Protein AF-A0A4C1UJS8-F1 (afdb_monomer)

Structure (mmCIF, N/CA/C/O backbone):
data_AF-A0A4C1UJS8-F1
#
_entry.id   AF-A0A4C1UJS8-F1
#
loop_
_atom_site.group_PDB
_atom_site.id
_atom_site.type_symbol
_atom_site.label_atom_id
_atom_site.label_alt_id
_atom_site.label_comp_id
_atom_site.label_asym_id
_atom_site.label_entity_id
_atom_site.label_seq_id
_atom_site.pdbx_PDB_i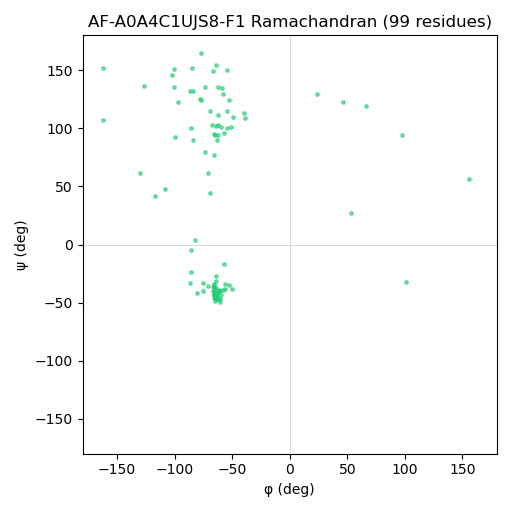ns_code
_atom_site.Cartn_x
_atom_site.Cartn_y
_atom_site.Cartn_z
_atom_site.occupancy
_atom_site.B_iso_or_equiv
_atom_site.auth_seq_id
_atom_site.auth_comp_id
_atom_site.auth_asym_id
_atom_site.auth_atom_id
_atom_site.pdbx_PDB_model_num
ATOM 1 N N . MET A 1 1 ? -1.888 -50.718 -78.577 1.00 46.50 1 MET A N 1
ATOM 2 C CA . MET A 1 1 ? -1.673 -52.003 -77.873 1.00 46.50 1 MET A CA 1
ATOM 3 C C . MET A 1 1 ? -0.626 -51.758 -76.790 1.00 46.50 1 MET A C 1
ATOM 5 O O . MET A 1 1 ? 0.365 -51.118 -77.109 1.00 46.50 1 MET A O 1
ATOM 9 N N . GLY A 1 2 ? -0.895 -52.199 -75.551 1.00 48.50 2 GLY A N 1
ATOM 10 C CA . GLY A 1 2 ? -0.148 -51.921 -74.301 1.00 48.50 2 GLY A CA 1
ATOM 11 C C . GLY A 1 2 ? -0.808 -50.773 -73.519 1.00 48.50 2 GLY A C 1
ATOM 12 O O . GLY A 1 2 ? -0.683 -49.637 -73.952 1.00 48.50 2 GLY A O 1
ATOM 13 N N . SER A 1 3 ? -1.709 -50.958 -72.542 1.00 48.75 3 SER A N 1
ATOM 14 C CA . SER A 1 3 ? -1.748 -51.797 -71.319 1.00 48.75 3 SER A CA 1
ATOM 15 C C . SER A 1 3 ? -0.706 -51.382 -70.276 1.00 48.75 3 SER A C 1
ATOM 17 O O . SER A 1 3 ? 0.483 -51.443 -70.573 1.00 48.75 3 SER A O 1
ATOM 19 N N . GLY A 1 4 ? -1.157 -50.977 -69.079 1.00 48.88 4 GLY A N 1
ATOM 20 C CA . GLY A 1 4 ? -0.281 -50.648 -67.945 1.00 48.88 4 GLY A CA 1
ATOM 21 C C . GLY A 1 4 ? -0.864 -49.695 -66.888 1.00 48.88 4 GLY A C 1
ATOM 22 O O . GLY A 1 4 ? -0.327 -48.617 -66.681 1.00 48.88 4 GLY A O 1
ATOM 23 N N . ASP A 1 5 ? -2.007 -50.062 -66.312 1.00 48.81 5 ASP A N 1
ATOM 24 C CA . ASP A 1 5 ? -2.288 -50.215 -64.872 1.00 48.81 5 ASP A CA 1
ATOM 25 C C . ASP A 1 5 ? -1.851 -49.139 -63.847 1.00 48.81 5 ASP A C 1
ATOM 27 O O . ASP A 1 5 ? -0.678 -48.845 -63.653 1.00 48.81 5 ASP A O 1
ATOM 31 N N . HIS A 1 6 ? -2.869 -48.645 -63.124 1.00 50.19 6 HIS A N 1
ATOM 32 C CA . HIS A 1 6 ? -2.934 -48.289 -61.698 1.00 50.19 6 HIS A CA 1
ATOM 33 C C . HIS A 1 6 ? -1.641 -47.950 -60.938 1.00 50.19 6 HIS A C 1
ATOM 35 O O . HIS A 1 6 ? -0.784 -48.802 -60.765 1.00 50.19 6 HIS A O 1
ATOM 41 N N . LEU A 1 7 ? -1.654 -46.807 -60.238 1.00 48.59 7 LEU A N 1
ATOM 42 C CA . LEU A 1 7 ? -1.409 -46.759 -58.787 1.00 48.59 7 LEU A CA 1
ATOM 43 C C . LEU A 1 7 ? -1.919 -45.425 -58.207 1.00 48.59 7 LEU A C 1
ATOM 45 O O . LEU A 1 7 ? -1.342 -44.357 -58.397 1.00 48.59 7 LEU A O 1
ATOM 49 N N . LEU A 1 8 ? -3.035 -45.511 -57.479 1.00 54.75 8 LEU A N 1
ATOM 50 C CA . LEU A 1 8 ? -3.523 -44.482 -56.564 1.00 54.75 8 LEU A CA 1
ATOM 51 C C . LEU A 1 8 ? -2.539 -44.392 -55.391 1.00 54.75 8 LEU A C 1
ATOM 53 O O . LEU A 1 8 ? -2.564 -45.245 -54.508 1.00 54.75 8 LEU A O 1
ATOM 57 N N . SER A 1 9 ? -1.677 -43.377 -55.366 1.00 45.28 9 SER A N 1
ATOM 58 C CA . SER A 1 9 ? -0.852 -43.091 -54.188 1.00 45.28 9 SER A CA 1
ATOM 59 C C . SER A 1 9 ? -1.485 -41.958 -53.389 1.00 45.28 9 SER A C 1
ATOM 61 O O . SER A 1 9 ? -1.292 -40.771 -53.660 1.00 45.28 9 SER A O 1
ATOM 63 N N . GLY A 1 10 ? -2.314 -42.355 -52.423 1.00 48.53 10 GLY A N 1
ATOM 64 C CA . GLY A 1 10 ? -2.840 -41.485 -51.384 1.00 48.53 10 GLY A CA 1
ATOM 65 C C . GLY A 1 10 ? -1.702 -40.973 -50.506 1.00 48.53 10 GLY A C 1
ATOM 66 O O . GLY A 1 10 ? -1.204 -41.680 -49.636 1.00 48.53 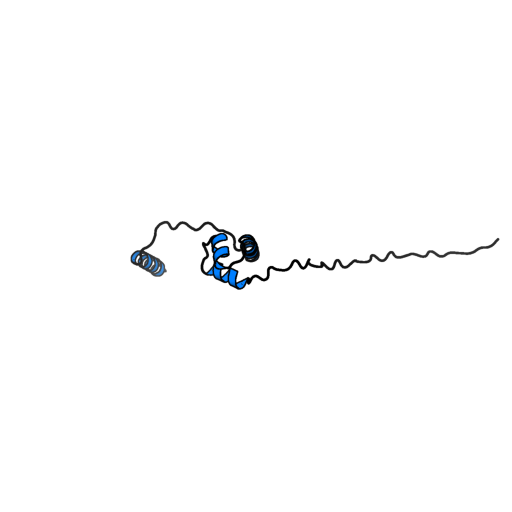10 GLY A O 1
ATOM 67 N N . GLY A 1 11 ? -1.298 -39.726 -50.730 1.00 43.19 11 GLY A N 1
ATOM 68 C CA . GLY A 1 11 ? -0.395 -39.005 -49.843 1.00 43.19 11 GLY A CA 1
ATOM 69 C C . GLY A 1 11 ? -1.178 -38.377 -48.699 1.00 43.19 11 GLY A C 1
ATOM 70 O O . GLY A 1 11 ? -1.645 -37.243 -48.807 1.00 43.19 11 GLY A O 1
ATOM 71 N N . THR A 1 12 ? -1.329 -39.115 -47.603 1.00 49.59 12 THR A N 1
ATOM 72 C CA . THR A 1 12 ? -1.792 -38.618 -46.305 1.00 49.59 12 THR A CA 1
ATOM 73 C C . THR A 1 12 ? -0.948 -37.399 -45.930 1.00 49.59 12 THR A C 1
ATOM 75 O O . THR A 1 12 ? 0.201 -37.537 -45.515 1.00 49.59 12 THR A O 1
ATOM 78 N N . ARG A 1 13 ? -1.478 -36.181 -46.116 1.00 50.78 13 ARG A N 1
ATOM 79 C CA . ARG A 1 13 ? -0.821 -34.957 -45.641 1.00 50.78 13 ARG A CA 1
ATOM 80 C C . ARG A 1 13 ? -0.822 -35.018 -44.122 1.00 50.78 13 ARG A C 1
ATOM 82 O O . ARG A 1 13 ? -1.813 -34.675 -43.480 1.00 50.78 13 ARG A O 1
ATOM 89 N N . ALA A 1 14 ? 0.284 -35.508 -43.570 1.00 54.59 14 ALA A N 1
ATOM 90 C CA . ALA A 1 14 ? 0.593 -35.433 -42.160 1.00 54.59 14 ALA A CA 1
ATOM 91 C C . ALA A 1 14 ? 0.391 -33.980 -41.723 1.00 54.59 14 ALA A C 1
ATOM 93 O O . ALA A 1 14 ? 1.121 -33.076 -42.134 1.00 54.59 14 ALA A O 1
ATOM 94 N N . ARG A 1 15 ? -0.654 -33.747 -40.925 1.00 56.38 15 ARG A N 1
ATOM 95 C CA . ARG A 1 15 ? -0.778 -32.524 -40.143 1.00 56.38 15 ARG A CA 1
ATOM 96 C C . ARG A 1 15 ? 0.373 -32.568 -39.148 1.00 56.38 15 ARG A C 1
ATOM 98 O O . ARG A 1 15 ? 0.266 -33.213 -38.111 1.00 56.38 15 ARG A O 1
ATOM 105 N N . LEU A 1 16 ? 1.488 -31.937 -39.507 1.00 53.03 16 LEU A N 1
ATOM 106 C CA . LEU A 1 16 ? 2.513 -31.536 -38.555 1.00 53.03 16 LEU A CA 1
ATOM 107 C C . LEU A 1 16 ? 1.809 -30.648 -37.529 1.00 53.03 16 LEU A C 1
ATOM 109 O O . LEU A 1 16 ? 1.562 -29.469 -37.772 1.00 53.03 16 LEU A O 1
ATOM 113 N N . LEU A 1 17 ? 1.415 -31.255 -36.410 1.00 54.97 17 LEU A N 1
ATOM 114 C CA . LEU A 1 17 ? 1.120 -30.548 -35.178 1.00 54.97 17 LEU A CA 1
ATOM 115 C C . LEU A 1 17 ? 2.436 -29.897 -34.767 1.00 54.97 17 LEU A C 1
ATOM 117 O O . LEU A 1 17 ? 3.272 -30.501 -34.101 1.00 54.97 17 LEU A O 1
ATOM 121 N N . THR A 1 18 ? 2.655 -28.676 -35.244 1.00 57.53 18 THR A N 1
ATOM 122 C CA . THR A 1 18 ? 3.658 -27.791 -34.678 1.00 57.53 18 THR A CA 1
ATOM 123 C C . THR A 1 18 ? 3.258 -27.588 -33.227 1.00 57.53 18 THR A C 1
ATOM 125 O O . THR A 1 18 ? 2.318 -26.847 -32.938 1.00 57.53 18 THR A O 1
ATOM 128 N N . PHE A 1 19 ? 3.932 -28.298 -32.322 1.00 55.91 19 PHE A N 1
ATOM 129 C CA . PHE A 1 19 ? 3.969 -27.948 -30.914 1.00 55.91 19 PHE A CA 1
ATOM 130 C C . PHE A 1 19 ? 4.447 -26.500 -30.860 1.00 55.91 19 PHE A C 1
ATOM 132 O O . PHE A 1 19 ? 5.628 -26.212 -31.050 1.00 55.91 19 PH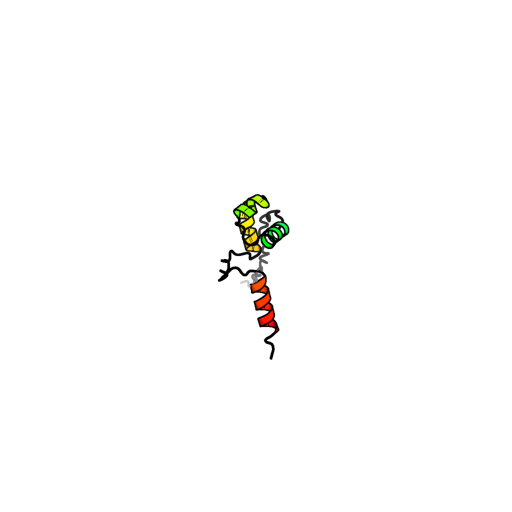E A O 1
ATOM 139 N N . LEU A 1 20 ? 3.499 -25.582 -30.688 1.00 57.44 20 LEU A N 1
ATOM 140 C CA . LEU A 1 20 ? 3.749 -24.206 -30.296 1.00 57.44 20 LEU A CA 1
ATOM 141 C C . LEU A 1 20 ? 4.300 -24.292 -28.870 1.00 57.44 20 LEU A C 1
ATOM 143 O O . LEU A 1 20 ? 3.580 -24.139 -27.889 1.00 57.44 20 LEU A O 1
ATOM 147 N N . VAL A 1 21 ? 5.577 -24.661 -28.760 1.00 58.06 21 VAL A N 1
ATOM 148 C CA . VAL A 1 21 ? 6.356 -24.457 -27.548 1.00 58.06 21 VAL A CA 1
ATOM 149 C C . VAL A 1 21 ? 6.369 -22.949 -27.386 1.00 58.06 21 VAL A C 1
ATOM 151 O O . VAL A 1 21 ? 7.039 -22.244 -28.141 1.00 58.06 21 VAL A O 1
ATOM 154 N N . ASP A 1 22 ? 5.541 -22.456 -26.475 1.00 55.38 22 ASP A N 1
ATOM 155 C CA . ASP A 1 22 ? 5.536 -21.064 -26.068 1.00 55.38 22 ASP A CA 1
ATOM 156 C C . ASP A 1 22 ? 6.902 -20.776 -25.446 1.00 55.38 22 ASP A C 1
ATOM 158 O O . ASP A 1 22 ? 7.172 -21.080 -24.283 1.00 55.38 22 ASP A O 1
ATOM 162 N N . HIS A 1 23 ? 7.824 -20.274 -26.266 1.00 57.16 23 HIS A N 1
ATOM 163 C CA . HIS A 1 23 ? 9.097 -19.762 -25.793 1.00 57.16 23 HIS A CA 1
ATOM 164 C C . HIS A 1 23 ? 8.773 -18.428 -25.136 1.00 57.16 23 HIS A C 1
ATOM 166 O O . HIS A 1 23 ? 8.919 -17.375 -25.764 1.00 57.16 23 HIS A O 1
ATOM 172 N N . SER A 1 24 ? 8.281 -18.499 -23.891 1.00 67.69 24 SER A N 1
ATOM 173 C CA . SER A 1 24 ? 8.131 -17.363 -22.989 1.00 67.69 24 SER A CA 1
ATOM 174 C C . SER A 1 24 ? 9.344 -16.473 -23.190 1.00 67.69 24 SER A C 1
ATOM 176 O O . SER A 1 24 ? 10.473 -16.866 -22.887 1.00 67.69 24 SER A O 1
ATOM 178 N N . ARG A 1 25 ? 9.127 -15.312 -23.815 1.00 64.31 25 ARG A N 1
ATOM 179 C CA . ARG A 1 25 ? 10.205 -14.383 -24.141 1.00 64.31 25 ARG A CA 1
ATOM 180 C C . ARG A 1 25 ? 10.928 -14.102 -22.835 1.00 64.31 25 ARG A C 1
ATOM 182 O O . ARG A 1 25 ? 10.326 -13.526 -21.933 1.00 64.31 25 ARG A O 1
ATOM 189 N N . SER A 1 26 ? 12.190 -14.517 -22.734 1.00 63.31 26 SER A N 1
ATOM 190 C CA . SER A 1 26 ? 13.044 -14.297 -21.568 1.00 63.31 26 SER A CA 1
ATOM 191 C C . SER A 1 26 ? 13.421 -12.814 -21.489 1.00 63.31 26 SER A C 1
ATOM 193 O O . SER A 1 26 ? 14.580 -12.425 -21.636 1.00 63.31 26 SER A O 1
ATOM 195 N N . GLY A 1 27 ? 12.419 -11.951 -21.336 1.00 63.09 27 GLY A N 1
ATOM 196 C CA . GLY A 1 27 ? 12.611 -10.581 -20.920 1.00 63.09 27 GLY A CA 1
ATOM 197 C C . GLY A 1 27 ? 13.205 -10.662 -19.530 1.00 63.09 27 GLY A C 1
ATOM 198 O O . GLY A 1 27 ? 12.550 -11.156 -18.618 1.00 63.09 27 GLY A O 1
ATOM 199 N N . ARG A 1 28 ? 14.474 -10.265 -19.411 1.00 62.03 28 ARG A N 1
ATOM 200 C CA . ARG A 1 28 ? 15.230 -10.239 -18.159 1.00 62.03 28 ARG A CA 1
ATOM 201 C C . ARG A 1 28 ? 14.309 -9.752 -17.031 1.00 62.03 28 ARG A C 1
ATOM 203 O O . ARG A 1 28 ? 13.900 -8.587 -17.088 1.00 62.03 28 ARG A O 1
ATOM 210 N N . PRO A 1 29 ? 13.960 -10.595 -16.040 1.00 58.78 29 PRO A N 1
ATOM 211 C CA . PRO A 1 29 ? 13.270 -10.085 -14.876 1.00 58.78 29 PRO A CA 1
ATOM 212 C C . PRO A 1 29 ? 14.196 -9.035 -14.257 1.00 58.78 29 PRO A C 1
ATOM 214 O O . PRO A 1 29 ? 15.413 -9.260 -14.204 1.00 58.78 29 PRO A O 1
ATOM 217 N N . PRO A 1 30 ? 13.685 -7.853 -13.874 1.00 62.25 30 PRO A N 1
ATOM 218 C CA . PRO A 1 30 ? 14.497 -6.935 -13.097 1.00 62.25 30 PRO A CA 1
ATOM 219 C C . PRO A 1 30 ? 15.021 -7.726 -11.894 1.00 62.25 30 PRO A C 1
ATOM 221 O O . PRO A 1 30 ? 14.236 -8.356 -11.191 1.00 62.25 30 PRO A O 1
ATOM 224 N N . LEU A 1 31 ? 16.347 -7.744 -11.719 1.00 66.62 31 LEU A N 1
ATOM 225 C CA . LEU A 1 31 ? 17.069 -8.370 -10.603 1.00 66.62 31 LEU A CA 1
ATOM 226 C C . LEU A 1 31 ? 16.805 -7.581 -9.308 1.00 66.62 31 LEU A C 1
ATOM 228 O O . LEU A 1 31 ? 17.728 -7.180 -8.609 1.00 66.62 31 LEU A O 1
ATOM 232 N N . TRP A 1 32 ? 15.550 -7.220 -9.073 1.00 75.19 32 TRP A N 1
ATOM 233 C CA . TRP A 1 32 ? 15.129 -6.501 -7.898 1.00 75.19 32 TRP A CA 1
ATOM 234 C C . TRP A 1 32 ? 14.509 -7.487 -6.932 1.00 75.19 32 TRP A C 1
ATOM 236 O O . TRP A 1 32 ? 13.725 -8.351 -7.333 1.00 75.19 32 TRP A O 1
ATOM 246 N N . ASP A 1 33 ? 14.886 -7.343 -5.673 1.00 80.12 33 ASP A N 1
ATOM 247 C CA . ASP A 1 33 ? 14.391 -8.196 -4.619 1.00 80.12 33 ASP A CA 1
ATOM 248 C C . ASP A 1 33 ? 12.905 -7.903 -4.360 1.00 80.12 33 ASP A C 1
ATOM 250 O O . ASP A 1 33 ? 12.496 -6.793 -3.993 1.00 80.12 33 ASP A O 1
ATOM 254 N N . ILE A 1 34 ? 12.078 -8.910 -4.637 1.00 80.56 34 ILE A N 1
ATOM 255 C CA . ILE A 1 34 ? 10.637 -8.837 -4.411 1.00 80.56 34 ILE A CA 1
ATOM 256 C C . ILE A 1 34 ? 10.373 -8.758 -2.905 1.00 80.56 34 ILE A C 1
ATOM 258 O O . ILE A 1 34 ? 9.504 -7.982 -2.510 1.00 80.56 34 ILE A O 1
ATOM 262 N N . GLU A 1 35 ? 11.166 -9.455 -2.085 1.00 85.38 35 GLU A N 1
ATOM 263 C CA . GLU A 1 35 ? 11.019 -9.474 -0.626 1.00 85.38 35 GLU A CA 1
ATOM 264 C C . GLU A 1 35 ? 11.248 -8.076 -0.045 1.00 85.38 35 GLU A C 1
ATOM 266 O O . GLU A 1 35 ? 10.386 -7.551 0.656 1.00 85.38 35 GLU A O 1
ATOM 271 N N . ALA A 1 36 ?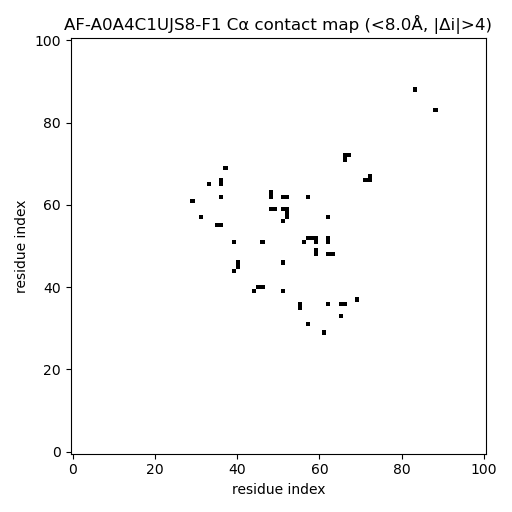 12.313 -7.386 -0.467 1.00 86.00 36 ALA A N 1
ATOM 272 C CA . ALA A 1 36 ? 12.570 -6.002 -0.057 1.00 86.00 36 ALA A CA 1
ATOM 273 C C . ALA A 1 36 ? 11.405 -5.042 -0.381 1.00 86.00 36 ALA A C 1
ATOM 275 O O . ALA A 1 36 ? 11.133 -4.092 0.357 1.00 86.00 36 ALA A O 1
ATOM 276 N N . THR A 1 37 ? 10.695 -5.279 -1.491 1.00 85.94 37 THR A N 1
ATOM 277 C CA . THR A 1 37 ? 9.520 -4.472 -1.862 1.00 85.94 37 THR A CA 1
ATOM 278 C C . THR A 1 37 ? 8.301 -4.829 -1.013 1.00 85.94 37 THR A C 1
ATOM 280 O O . THR A 1 37 ? 7.538 -3.940 -0.631 1.00 85.94 37 THR A O 1
ATOM 283 N N . GLU A 1 38 ? 8.092 -6.114 -0.725 1.00 87.88 38 GLU A N 1
ATOM 284 C CA . GLU A 1 38 ? 7.016 -6.576 0.153 1.00 87.88 38 GLU A CA 1
ATOM 285 C C . GLU A 1 38 ? 7.175 -6.045 1.578 1.00 87.88 38 GLU A C 1
ATOM 287 O O . GLU A 1 38 ? 6.200 -5.533 2.137 1.00 87.88 38 GLU A O 1
ATOM 292 N N . ASP A 1 39 ? 8.393 -6.079 2.116 1.00 88.88 39 ASP A N 1
ATOM 293 C CA . ASP A 1 39 ? 8.719 -5.604 3.460 1.00 88.88 39 ASP A CA 1
ATOM 294 C C . ASP A 1 39 ? 8.487 -4.096 3.613 1.00 88.88 39 ASP A C 1
ATOM 296 O O . ASP A 1 39 ? 7.828 -3.659 4.563 1.00 88.88 39 ASP A O 1
ATOM 300 N N . GLU A 1 40 ? 8.952 -3.278 2.661 1.00 88.12 40 GLU A N 1
ATOM 301 C CA . GLU A 1 40 ? 8.732 -1.823 2.702 1.00 88.12 40 GLU A CA 1
ATOM 302 C C . GLU A 1 40 ? 7.231 -1.489 2.643 1.00 88.12 40 GLU A C 1
ATOM 304 O O . GLU A 1 40 ? 6.742 -0.633 3.387 1.00 88.12 40 GLU A O 1
ATOM 309 N N . VAL A 1 41 ? 6.461 -2.194 1.807 1.00 86.75 41 VAL A N 1
ATOM 310 C CA . VAL A 1 41 ? 5.005 -1.993 1.695 1.00 86.75 41 VAL A CA 1
ATOM 311 C C . VAL A 1 41 ? 4.265 -2.495 2.936 1.00 86.75 41 VAL A C 1
ATOM 313 O O . VAL A 1 41 ? 3.269 -1.887 3.336 1.00 86.75 41 VAL A O 1
ATOM 316 N N . GLY A 1 42 ? 4.723 -3.587 3.549 1.00 86.19 42 GLY A N 1
ATOM 317 C CA . GLY A 1 42 ? 4.160 -4.132 4.783 1.00 86.19 42 GLY A CA 1
ATOM 318 C C . GLY A 1 42 ? 4.349 -3.185 5.965 1.00 86.19 42 GLY A C 1
ATOM 319 O O . GLY A 1 42 ? 3.391 -2.885 6.679 1.00 86.19 42 GLY A O 1
ATOM 320 N N . ASN A 1 43 ? 5.556 -2.642 6.113 1.00 86.81 43 ASN A N 1
ATOM 321 C CA . ASN A 1 43 ? 5.900 -1.730 7.201 1.00 86.81 43 ASN A CA 1
ATOM 322 C C . ASN A 1 43 ? 5.328 -0.321 6.993 1.00 86.81 43 ASN A C 1
ATOM 324 O O . ASN A 1 43 ? 4.968 0.360 7.955 1.00 86.81 43 ASN A O 1
ATOM 328 N N . ARG A 1 44 ? 5.229 0.141 5.739 1.00 84.06 44 ARG A N 1
ATOM 329 C CA . ARG A 1 44 ? 4.834 1.517 5.396 1.00 84.06 44 ARG A CA 1
ATOM 330 C C . ARG A 1 44 ? 3.726 1.540 4.346 1.00 84.06 44 ARG A C 1
ATOM 332 O O . ARG A 1 44 ? 3.855 2.138 3.276 1.00 84.06 44 ARG A O 1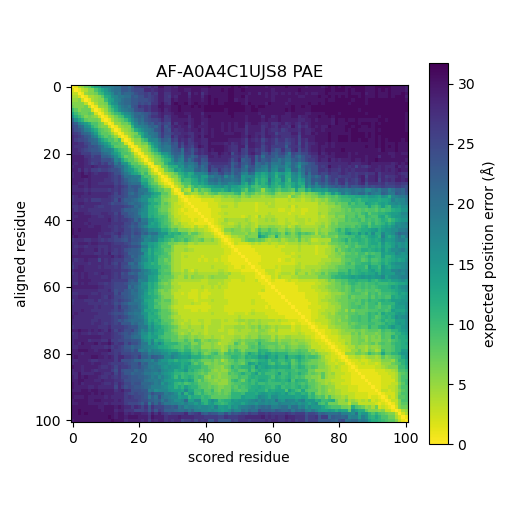
ATOM 339 N N . SER A 1 45 ? 2.589 0.956 4.714 1.00 77.38 45 SER A N 1
ATOM 340 C CA . SER A 1 45 ? 1.409 0.740 3.858 1.00 77.38 45 SER A CA 1
ATOM 341 C C . SER A 1 45 ? 0.793 1.991 3.207 1.00 77.38 45 SER A C 1
ATOM 343 O O . SER A 1 45 ? 0.053 1.865 2.234 1.00 77.38 45 SER A O 1
ATOM 345 N N . SER A 1 46 ? 1.109 3.196 3.696 1.00 80.81 46 SER A N 1
ATOM 346 C CA . SER A 1 46 ? 0.622 4.479 3.161 1.00 80.81 46 SER A CA 1
ATOM 347 C C . SER A 1 46 ? 1.754 5.365 2.612 1.00 80.81 46 SER A C 1
ATOM 349 O O . SER A 1 46 ? 1.786 6.579 2.841 1.00 80.81 46 SER A O 1
ATOM 351 N N . THR A 1 47 ? 2.718 4.778 1.903 1.00 84.12 47 THR A N 1
ATOM 352 C CA . THR A 1 47 ? 3.776 5.525 1.203 1.00 84.12 47 THR A CA 1
ATOM 353 C C . THR A 1 47 ? 3.492 5.653 -0.292 1.00 84.12 47 THR A C 1
ATOM 355 O O . THR A 1 47 ? 2.806 4.829 -0.892 1.00 84.12 47 THR A O 1
ATOM 358 N N . CYS A 1 48 ? 3.976 6.738 -0.905 1.00 86.81 48 CYS A N 1
ATOM 359 C CA . CYS A 1 48 ? 3.894 6.911 -2.353 1.00 86.81 48 CYS A CA 1
ATOM 360 C C . CYS A 1 48 ? 5.068 6.213 -3.045 1.00 86.81 48 CYS A C 1
ATOM 362 O O . CYS A 1 48 ? 6.166 6.151 -2.493 1.00 86.81 48 CYS A O 1
ATOM 364 N N . THR A 1 49 ? 4.856 5.777 -4.290 1.00 88.19 49 THR A N 1
ATOM 365 C CA . THR A 1 49 ? 5.856 5.068 -5.106 1.00 88.19 49 THR A CA 1
ATOM 366 C C . THR A 1 49 ? 7.186 5.817 -5.207 1.00 88.19 49 THR A C 1
ATOM 368 O O . THR A 1 49 ? 8.231 5.180 -5.180 1.00 88.19 49 THR A O 1
ATOM 371 N N . ARG A 1 50 ? 7.161 7.157 -5.239 1.00 88.81 50 ARG A N 1
ATOM 372 C CA . ARG A 1 50 ? 8.371 7.99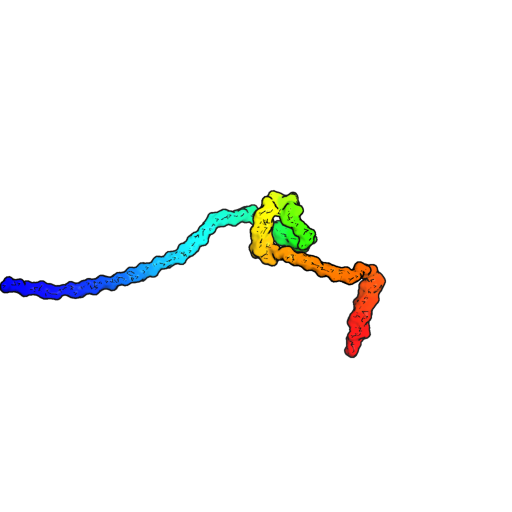0 -5.203 1.00 88.81 50 ARG A CA 1
ATOM 373 C C . ARG A 1 50 ? 9.198 7.780 -3.941 1.00 88.81 50 ARG A C 1
ATOM 375 O O . ARG A 1 50 ? 10.383 7.520 -4.025 1.00 88.81 50 ARG A O 1
ATOM 382 N N . ARG A 1 51 ? 8.566 7.829 -2.765 1.00 90.31 51 ARG A N 1
ATOM 383 C CA . ARG A 1 51 ? 9.277 7.616 -1.493 1.00 90.31 51 ARG A CA 1
ATOM 384 C C . ARG A 1 51 ? 9.812 6.194 -1.377 1.00 90.31 51 ARG A C 1
ATOM 386 O O . ARG A 1 51 ? 10.884 6.014 -0.820 1.00 90.31 51 ARG A O 1
ATOM 393 N N . SER A 1 52 ? 9.079 5.214 -1.905 1.00 88.00 52 SER A N 1
ATOM 394 C CA . SER A 1 52 ? 9.575 3.840 -2.012 1.00 88.00 52 SER A CA 1
ATOM 395 C C . SER A 1 52 ? 10.759 3.742 -2.983 1.00 88.00 52 SER A C 1
ATOM 397 O O . SER A 1 52 ? 11.659 2.949 -2.761 1.00 88.00 52 SER A O 1
ATOM 399 N N . SER A 1 53 ? 10.784 4.549 -4.051 1.00 89.50 53 SER A N 1
ATOM 400 C CA . SER A 1 53 ? 11.915 4.651 -4.991 1.00 89.50 53 SER A CA 1
ATOM 401 C C . SER A 1 53 ? 13.145 5.226 -4.314 1.00 89.50 53 SER A C 1
ATOM 403 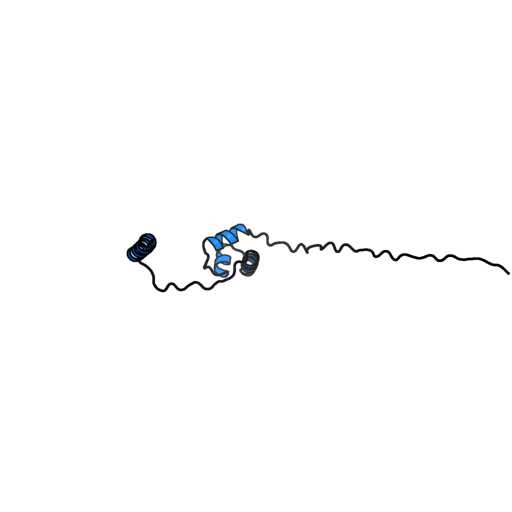O O . SER A 1 53 ? 14.224 4.658 -4.448 1.00 89.50 53 SER A O 1
ATOM 405 N N . ASP A 1 54 ? 12.962 6.270 -3.512 1.00 90.19 54 ASP A N 1
ATOM 406 C CA . ASP A 1 54 ? 14.043 6.881 -2.745 1.00 90.19 54 ASP A CA 1
ATOM 407 C C . ASP A 1 54 ? 14.607 5.924 -1.676 1.00 90.19 54 ASP A C 1
ATOM 409 O O . ASP A 1 54 ? 15.811 5.933 -1.431 1.00 90.19 54 ASP A O 1
ATOM 413 N N . SER A 1 55 ? 13.763 5.099 -1.036 1.00 87.69 55 SER A N 1
ATOM 414 C CA . SER A 1 55 ? 14.203 4.163 0.013 1.00 87.69 55 SER A CA 1
ATOM 415 C C . SER A 1 55 ? 14.826 2.884 -0.537 1.00 87.69 55 SER A C 1
ATOM 417 O O . SER A 1 55 ? 15.833 2.417 -0.010 1.00 87.69 55 SER A O 1
ATOM 419 N N . LEU A 1 56 ? 14.241 2.319 -1.591 1.00 86.81 56 LEU A N 1
ATOM 420 C CA . LEU A 1 56 ? 14.681 1.054 -2.164 1.00 86.81 56 LEU A CA 1
ATOM 421 C C . LEU A 1 56 ? 15.797 1.262 -3.198 1.00 86.81 56 LEU A C 1
ATOM 423 O O . LEU A 1 56 ? 16.673 0.417 -3.330 1.00 86.81 56 LEU A O 1
ATOM 427 N N . GLY A 1 57 ? 15.788 2.373 -3.937 1.00 87.31 57 GLY A N 1
ATOM 428 C CA . GLY A 1 57 ? 16.750 2.685 -5.000 1.00 87.31 57 GLY A CA 1
ATOM 429 C C . GLY A 1 57 ? 16.270 2.457 -6.446 1.00 87.31 57 GLY A C 1
ATOM 430 O O . GLY A 1 57 ? 16.690 3.212 -7.328 1.00 87.31 57 GLY A O 1
ATOM 431 N N . PRO A 1 58 ? 15.398 1.480 -6.781 1.00 86.94 58 PRO A N 1
ATOM 432 C CA . PRO A 1 58 ? 14.869 1.343 -8.132 1.00 86.94 58 PRO A CA 1
ATOM 433 C C . PRO A 1 58 ? 14.024 2.528 -8.543 1.00 86.94 58 PRO A C 1
ATOM 435 O O . PRO A 1 58 ? 13.341 3.126 -7.721 1.00 86.94 58 PRO A O 1
ATOM 438 N N . SER A 1 59 ? 13.946 2.758 -9.854 1.00 89.50 59 SER A N 1
ATOM 439 C CA . SER A 1 59 ? 13.003 3.722 -10.424 1.00 89.50 59 SER A CA 1
ATOM 440 C C . SER A 1 59 ? 11.552 3.453 -10.006 1.00 89.50 59 SER A C 1
ATOM 442 O O . SER A 1 59 ? 11.130 2.299 -9.865 1.00 89.50 59 SER A O 1
ATOM 444 N N . GLU A 1 60 ? 10.757 4.519 -9.931 1.00 89.56 60 GLU A N 1
ATOM 445 C CA . GLU A 1 60 ? 9.315 4.453 -9.664 1.00 89.56 60 GLU A CA 1
ATOM 446 C C . GLU A 1 60 ? 8.585 3.447 -10.570 1.00 89.56 60 GLU A C 1
ATOM 448 O O . GLU A 1 60 ? 7.725 2.700 -10.107 1.00 89.56 60 GLU A O 1
ATOM 453 N N . ASN A 1 61 ? 8.971 3.361 -11.848 1.00 89.56 61 ASN A N 1
ATOM 454 C CA . ASN A 1 61 ? 8.384 2.429 -12.813 1.00 89.56 61 ASN A CA 1
ATOM 455 C C . ASN A 1 61 ? 8.639 0.959 -12.448 1.00 89.56 61 ASN A C 1
ATOM 457 O O . ASN A 1 61 ? 7.767 0.111 -12.647 1.00 89.56 61 ASN A O 1
ATOM 461 N N . ASN A 1 62 ? 9.824 0.637 -11.916 1.00 87.88 62 ASN A N 1
ATOM 462 C CA . ASN A 1 62 ? 10.112 -0.714 -11.429 1.00 87.88 62 ASN A CA 1
ATOM 463 C C . ASN A 1 62 ? 9.223 -1.041 -10.237 1.00 87.88 62 ASN A C 1
ATOM 465 O O . ASN A 1 62 ? 8.544 -2.064 -10.253 1.00 87.88 62 ASN A O 1
ATOM 469 N N . ILE A 1 63 ? 9.155 -0.136 -9.261 1.00 88.88 63 ILE A N 1
ATOM 470 C CA . ILE A 1 63 ? 8.327 -0.317 -8.067 1.00 88.88 63 ILE A CA 1
ATOM 471 C C . ILE A 1 63 ? 6.864 -0.474 -8.458 1.00 88.88 63 ILE A C 1
ATOM 473 O O . ILE A 1 63 ? 6.205 -1.395 -7.995 1.00 88.88 63 ILE A O 1
ATOM 477 N N . GLN A 1 64 ? 6.355 0.338 -9.382 1.00 88.88 64 GLN A N 1
ATOM 478 C CA . GLN A 1 64 ? 4.980 0.211 -9.849 1.00 88.88 64 GLN A CA 1
ATOM 479 C C . GLN A 1 64 ? 4.706 -1.152 -10.507 1.00 88.88 64 GLN A C 1
ATOM 481 O O . GLN A 1 64 ? 3.635 -1.724 -10.297 1.00 88.88 64 GLN A O 1
ATOM 486 N N . ARG A 1 65 ? 5.650 -1.695 -11.289 1.00 89.00 65 ARG A N 1
ATOM 487 C CA . ARG A 1 65 ? 5.521 -3.046 -11.862 1.00 89.00 65 ARG A CA 1
ATOM 488 C C . ARG A 1 65 ? 5.500 -4.124 -10.781 1.00 89.00 65 ARG A C 1
ATOM 490 O O . ARG A 1 65 ? 4.637 -4.994 -10.845 1.00 89.00 65 ARG A O 1
ATOM 497 N N . HIS A 1 66 ? 6.378 -4.030 -9.786 1.00 88.62 66 HIS A N 1
ATOM 498 C CA . HIS A 1 66 ? 6.410 -4.974 -8.668 1.00 88.62 66 HIS A CA 1
ATOM 499 C C . HIS A 1 66 ? 5.146 -4.885 -7.804 1.00 88.62 66 HIS A C 1
ATOM 501 O O . HIS A 1 66 ? 4.524 -5.897 -7.508 1.00 88.62 66 HIS A O 1
ATOM 507 N N . LEU A 1 67 ? 4.668 -3.683 -7.480 1.00 89.56 67 LEU A N 1
ATOM 508 C CA . LEU A 1 67 ? 3.401 -3.509 -6.763 1.00 89.56 67 LEU A CA 1
ATOM 509 C C . LEU A 1 67 ? 2.227 -4.145 -7.522 1.00 89.56 67 LEU A C 1
ATOM 511 O O . LEU A 1 67 ? 1.377 -4.788 -6.908 1.00 89.56 67 LEU A O 1
ATOM 515 N N . LYS A 1 68 ? 2.203 -4.030 -8.859 1.00 89.25 68 LYS A N 1
ATOM 516 C CA . LYS A 1 68 ? 1.204 -4.707 -9.698 1.00 89.25 68 LYS A CA 1
ATOM 517 C C . LYS A 1 68 ? 1.330 -6.230 -9.639 1.00 89.25 68 LYS A C 1
ATOM 519 O O . LYS A 1 68 ? 0.302 -6.884 -9.493 1.00 89.25 68 LYS A O 1
ATOM 524 N N . SER A 1 69 ? 2.539 -6.797 -9.716 1.00 88.31 69 SER A N 1
ATOM 525 C CA . SER A 1 69 ? 2.720 -8.254 -9.590 1.00 88.31 69 SER A CA 1
ATOM 526 C C . SER A 1 69 ? 2.319 -8.772 -8.207 1.00 88.31 69 SER A C 1
ATOM 528 O O . SER A 1 69 ? 1.790 -9.870 -8.096 1.00 88.31 69 SER A O 1
ATOM 530 N N . LEU A 1 70 ? 2.487 -7.951 -7.170 1.00 88.94 70 LEU A N 1
ATOM 531 C CA . LEU A 1 70 ? 2.086 -8.240 -5.792 1.00 88.94 70 LEU A CA 1
ATOM 532 C C . LEU A 1 70 ? 0.600 -7.965 -5.505 1.00 88.94 70 LEU A C 1
ATOM 534 O O . LEU A 1 70 ? 0.157 -8.058 -4.360 1.00 88.94 70 LEU A O 1
ATOM 538 N N . SER A 1 71 ? -0.183 -7.572 -6.517 1.00 90.62 71 SER A N 1
ATOM 539 C CA . SER A 1 71 ? -1.586 -7.157 -6.359 1.00 90.62 71 SER A CA 1
ATOM 540 C C . SER A 1 71 ? -1.791 -6.048 -5.307 1.00 90.62 71 SER A C 1
ATOM 542 O O . SER A 1 71 ? -2.862 -5.919 -4.708 1.00 90.62 71 SER A O 1
ATOM 544 N N . LYS A 1 72 ? -0.768 -5.216 -5.073 1.00 89.69 72 LYS A N 1
ATOM 545 C CA . LYS A 1 72 ? -0.819 -4.064 -4.167 1.00 89.69 72 LYS A CA 1
ATOM 546 C C . LYS A 1 72 ? -1.365 -2.866 -4.934 1.00 89.69 72 LYS A C 1
ATOM 548 O O . LYS A 1 72 ? -0.666 -2.206 -5.700 1.00 89.69 72 LYS A O 1
ATOM 553 N N . THR A 1 73 ? -2.644 -2.585 -4.732 1.00 88.62 73 THR A N 1
ATOM 554 C CA . THR A 1 73 ? -3.325 -1.428 -5.323 1.00 88.62 73 THR A CA 1
ATOM 555 C C . THR A 1 73 ? -3.483 -0.316 -4.300 1.00 88.62 73 THR A C 1
ATOM 557 O O . THR A 1 73 ? -3.770 -0.592 -3.133 1.00 88.62 73 THR A O 1
ATOM 560 N N . TYR A 1 74 ? -3.407 0.937 -4.747 1.00 88.44 74 TYR A N 1
ATOM 561 C CA . TYR A 1 74 ? -3.813 2.070 -3.920 1.00 88.44 74 TYR A CA 1
ATOM 562 C C . TYR A 1 74 ? -5.281 1.917 -3.499 1.00 88.44 74 TYR A C 1
ATOM 564 O O . TYR A 1 74 ? -6.153 1.665 -4.332 1.00 88.44 74 TYR A O 1
ATOM 572 N N . LYS A 1 75 ? -5.546 2.065 -2.200 1.00 89.12 75 LYS A N 1
ATOM 573 C CA . LYS A 1 75 ? -6.892 2.085 -1.626 1.00 89.12 75 LYS A CA 1
ATOM 574 C C . LYS A 1 75 ? -7.024 3.346 -0.788 1.00 89.12 75 LYS A C 1
ATOM 576 O O . LYS A 1 75 ? -6.112 3.683 -0.039 1.00 89.12 75 LYS A O 1
ATOM 581 N N . SER A 1 76 ? -8.159 4.027 -0.917 1.00 90.00 76 SER A N 1
ATOM 582 C CA . SER A 1 76 ? -8.465 5.160 -0.048 1.00 90.00 76 SER A CA 1
ATOM 583 C C . SER A 1 76 ? -8.557 4.684 1.405 1.00 90.00 76 SER A C 1
ATOM 585 O O . SER A 1 76 ? -9.140 3.631 1.687 1.00 90.00 76 SER A O 1
ATOM 587 N N . CYS A 1 77 ? -7.955 5.441 2.319 1.00 86.38 77 CYS A N 1
ATOM 588 C CA . CYS A 1 77 ? -8.024 5.160 3.747 1.00 86.38 77 CYS A CA 1
ATOM 589 C C . CYS A 1 77 ? -9.456 5.359 4.262 1.00 86.38 77 CYS A C 1
ATOM 591 O O . CYS A 1 77 ? -10.197 6.215 3.779 1.00 86.38 77 CYS A O 1
ATOM 593 N N . ARG A 1 78 ? -9.847 4.591 5.285 1.00 91.50 78 ARG A N 1
ATOM 594 C CA . ARG A 1 78 ? -11.113 4.835 5.987 1.00 91.50 78 ARG A CA 1
ATOM 595 C C . ARG A 1 78 ? -10.973 6.078 6.858 1.00 91.50 78 ARG A C 1
ATOM 597 O O . ARG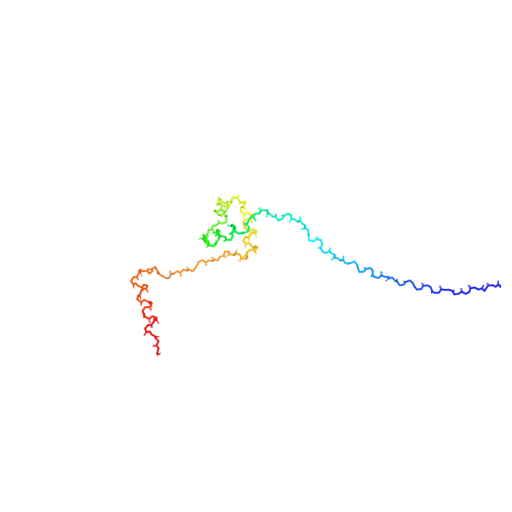 A 1 78 ? -9.986 6.216 7.576 1.00 91.50 78 ARG A O 1
ATOM 604 N N . LEU A 1 79 ? -11.981 6.943 6.827 1.00 91.94 79 LEU A N 1
ATOM 605 C CA . LEU A 1 79 ? -12.089 8.044 7.775 1.00 91.94 79 LEU A CA 1
ATOM 606 C C . LEU A 1 79 ? -12.615 7.494 9.104 1.00 91.94 79 LEU A C 1
ATOM 608 O O . LEU A 1 79 ? -13.657 6.840 9.141 1.00 91.94 79 LEU A O 1
ATOM 612 N N . ALA A 1 80 ? -11.882 7.738 10.187 1.00 87.19 80 ALA A N 1
ATOM 613 C CA . ALA A 1 80 ? -12.365 7.480 11.536 1.00 87.19 80 ALA A CA 1
ATOM 614 C C . ALA A 1 80 ? -13.189 8.687 12.002 1.00 87.19 80 ALA A C 1
ATOM 616 O O . ALA A 1 80 ? -12.744 9.823 11.864 1.00 87.19 80 ALA A O 1
ATOM 617 N N . SER A 1 81 ? -14.380 8.453 12.561 1.00 89.00 81 SER A N 1
ATOM 618 C CA . SER A 1 81 ? -15.280 9.543 12.970 1.00 89.00 81 SER A CA 1
ATOM 619 C C . SER A 1 81 ? -14.705 10.426 14.082 1.00 89.00 81 SER A C 1
ATOM 621 O O . SER A 1 81 ? -15.109 11.574 14.219 1.00 89.00 81 SER A O 1
ATOM 623 N N . HIS A 1 82 ? -13.816 9.883 14.913 1.00 89.81 82 HIS A N 1
ATOM 624 C CA . HIS A 1 82 ? -13.103 10.605 15.965 1.00 89.81 82 HIS A CA 1
ATOM 625 C C . HIS A 1 82 ? -11.881 9.797 16.405 1.00 89.81 82 HIS A C 1
ATOM 627 O O . HIS A 1 82 ? -11.883 8.564 16.355 1.00 89.81 82 HIS A O 1
ATOM 633 N N . GLU A 1 83 ? -10.861 10.502 16.876 1.00 92.56 83 GLU A N 1
ATOM 634 C CA . GLU A 1 83 ? -9.718 9.905 17.554 1.00 92.56 83 GLU A CA 1
ATOM 635 C C . GLU A 1 83 ? -10.118 9.548 18.992 1.00 92.56 83 GLU A C 1
ATOM 637 O O . GLU A 1 83 ? -10.641 10.383 19.731 1.00 92.56 83 GLU A O 1
ATOM 642 N N . LEU A 1 84 ? -9.941 8.281 19.372 1.00 92.94 84 LEU A N 1
ATOM 643 C CA . LEU A 1 84 ? -10.257 7.813 20.719 1.00 92.94 84 LEU A CA 1
ATOM 644 C C . LEU A 1 84 ? -9.070 8.024 21.644 1.00 92.94 84 LEU A C 1
ATOM 646 O O . LEU A 1 84 ? -7.966 7.575 21.345 1.00 92.94 84 LEU A O 1
ATOM 650 N N . ASN A 1 85 ? -9.325 8.592 22.820 1.00 94.81 85 ASN A N 1
ATOM 651 C CA . ASN A 1 85 ? -8.353 8.509 23.903 1.00 94.81 85 ASN A CA 1
ATOM 652 C C . ASN A 1 85 ? -8.380 7.117 24.565 1.00 94.81 85 ASN A C 1
ATOM 654 O O . ASN A 1 85 ? -9.329 6.340 24.413 1.00 94.81 85 ASN A O 1
ATOM 6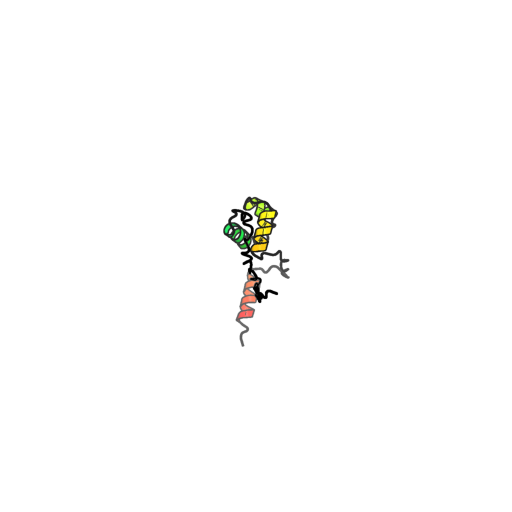58 N N . GLU A 1 86 ? -7.341 6.809 25.341 1.00 94.62 86 GLU A N 1
ATOM 659 C CA . GLU A 1 86 ? -7.184 5.508 25.999 1.00 94.62 86 GLU A CA 1
ATOM 660 C C . GLU A 1 86 ? -8.389 5.144 26.888 1.00 94.62 86 GLU A C 1
ATOM 662 O O . GLU A 1 86 ? -8.841 3.998 26.905 1.00 94.62 86 GLU A O 1
ATOM 667 N N . ILE A 1 87 ? -8.958 6.128 27.593 1.00 94.62 87 ILE A N 1
ATOM 668 C CA . ILE A 1 87 ? -10.115 5.931 28.475 1.00 94.62 87 ILE A CA 1
ATOM 669 C C . ILE A 1 87 ? -11.350 5.530 27.657 1.00 94.62 87 ILE A C 1
ATOM 671 O O . ILE A 1 87 ? -12.057 4.590 28.022 1.00 94.62 87 ILE A O 1
ATOM 675 N N . GLN A 1 88 ? -11.612 6.216 26.545 1.00 93.56 88 GLN A N 1
ATOM 676 C CA . GLN A 1 88 ? -12.737 5.930 25.657 1.00 93.56 88 GLN A CA 1
ATOM 677 C C . GLN A 1 88 ? -12.577 4.564 24.976 1.00 93.56 88 GLN A C 1
ATOM 679 O O . GLN A 1 88 ? -13.550 3.814 24.888 1.00 93.56 88 GLN A O 1
ATOM 684 N N . ALA A 1 89 ? -11.358 4.206 24.556 1.00 92.25 89 ALA A N 1
ATOM 685 C CA . ALA A 1 89 ? -11.065 2.890 23.993 1.00 92.25 89 ALA A CA 1
ATOM 686 C C . ALA A 1 89 ? -11.347 1.765 25.006 1.00 92.25 89 ALA A C 1
ATOM 688 O O . ALA A 1 89 ? -12.062 0.813 24.691 1.00 92.25 89 ALA A O 1
ATOM 689 N N . LYS A 1 90 ? -10.874 1.911 26.254 1.00 93.69 90 LYS A N 1
ATOM 690 C CA . LYS A 1 90 ? -11.118 0.937 27.333 1.00 93.69 90 LYS A CA 1
ATOM 691 C C . LYS A 1 90 ? -12.605 0.776 27.659 1.00 93.69 90 LYS A C 1
ATOM 693 O O . LYS A 1 90 ? -13.059 -0.348 27.871 1.00 93.69 90 LYS A O 1
ATOM 698 N N . ARG A 1 91 ? -13.377 1.872 27.677 1.00 91.94 91 ARG A N 1
ATOM 699 C CA . ARG A 1 91 ? -14.834 1.820 27.910 1.00 91.94 91 ARG A CA 1
ATOM 700 C C . ARG A 1 91 ? -15.553 1.007 26.835 1.00 91.94 91 ARG A C 1
ATOM 702 O O . ARG A 1 91 ? -16.303 0.104 27.187 1.00 91.94 91 ARG A O 1
ATOM 709 N N . ARG A 1 92 ? -15.242 1.238 25.555 1.00 88.81 92 ARG A N 1
ATOM 710 C CA . ARG A 1 92 ? -15.854 0.493 24.439 1.00 88.81 92 ARG A CA 1
ATOM 711 C C . ARG A 1 92 ? -15.584 -1.006 24.494 1.00 88.81 92 ARG A C 1
ATOM 713 O O . ARG A 1 92 ? -16.486 -1.792 24.233 1.00 88.81 92 ARG A O 1
ATOM 720 N N . VAL A 1 93 ? -14.367 -1.411 24.861 1.00 90.50 93 VAL A N 1
ATOM 721 C CA . VAL A 1 93 ? -14.027 -2.837 25.018 1.00 90.50 93 VAL A CA 1
ATOM 722 C C . VAL A 1 93 ? -14.812 -3.464 26.173 1.00 90.50 93 VAL A C 1
ATOM 724 O O . VAL A 1 93 ? -15.323 -4.573 26.041 1.00 90.50 93 VAL A O 1
ATOM 727 N N . LYS A 1 94 ? -14.956 -2.749 27.298 1.00 86.94 94 LYS A N 1
ATOM 728 C CA . LYS A 1 94 ? -15.739 -3.223 28.448 1.00 86.94 94 LYS A CA 1
ATOM 729 C C . LYS A 1 94 ? -17.223 -3.379 28.108 1.00 86.94 94 LYS A C 1
ATOM 731 O O . LYS A 1 94 ? -17.823 -4.373 28.499 1.00 86.94 94 LYS A O 1
ATOM 736 N N . GLU A 1 95 ? -17.796 -2.423 27.384 1.00 86.75 95 GLU A N 1
ATOM 737 C CA . GLU A 1 95 ? -19.192 -2.467 26.928 1.00 86.75 95 GLU A CA 1
ATOM 738 C C . GLU A 1 95 ? -19.432 -3.621 25.944 1.00 86.75 95 GLU A C 1
ATOM 740 O O . GLU A 1 95 ? -20.412 -4.346 26.087 1.00 86.75 95 GLU A O 1
ATOM 745 N N . ALA A 1 96 ? -18.504 -3.856 25.007 1.00 85.81 96 ALA A N 1
ATOM 746 C CA . ALA A 1 96 ? -18.588 -4.971 24.064 1.00 85.81 96 ALA A CA 1
ATOM 747 C C . ALA A 1 96 ? -18.492 -6.349 24.749 1.00 85.81 96 ALA A C 1
ATOM 749 O O . ALA A 1 96 ? -19.219 -7.266 24.381 1.00 85.81 96 ALA A O 1
ATOM 750 N N . ASN A 1 97 ? -17.629 -6.494 25.761 1.00 80.75 97 ASN A N 1
ATOM 751 C CA . ASN A 1 97 ? -17.401 -7.774 26.445 1.00 80.75 97 ASN A CA 1
ATOM 752 C C . ASN A 1 97 ? -18.395 -8.056 27.585 1.00 80.75 97 ASN A C 1
ATOM 754 O O . ASN A 1 97 ? -18.586 -9.208 27.957 1.00 80.75 97 ASN A O 1
ATOM 758 N N . GLY A 1 98 ? -19.000 -7.017 28.169 1.00 72.31 98 GLY A N 1
ATOM 759 C CA . GLY A 1 98 ? -20.004 -7.139 29.232 1.00 72.31 98 GLY A CA 1
ATOM 760 C C . GLY A 1 98 ? -21.436 -7.343 28.729 1.00 72.31 98 GLY A C 1
ATOM 761 O O . GLY A 1 98 ? -22.335 -7.530 29.540 1.00 72.31 98 GLY A O 1
ATOM 762 N N . SER A 1 99 ? -21.648 -7.294 27.412 1.00 58.84 99 SER A N 1
ATOM 763 C CA . SER A 1 99 ? -22.942 -7.464 26.745 1.00 58.84 99 SER A CA 1
ATOM 764 C C . SER A 1 99 ? -23.021 -8.809 26.007 1.00 58.84 99 SER A C 1
ATOM 766 O O . SER A 1 99 ? -23.395 -8.862 24.835 1.00 58.84 99 SER A O 1
ATOM 768 N N . LEU A 1 100 ? -22.643 -9.900 26.671 1.00 60.59 100 LEU A N 1
ATOM 769 C CA . LEU A 1 100 ? -23.015 -11.247 26.234 1.00 60.59 100 LEU A CA 1
ATOM 770 C C . LEU A 1 100 ? -24.253 -11.674 27.043 1.00 60.59 100 LEU A C 1
ATOM 772 O O . LEU A 1 100 ? -24.181 -11.601 28.272 1.00 60.59 100 LEU A O 1
ATOM 776 N N . PRO A 1 101 ? -25.381 -12.027 26.395 1.00 61.72 101 PRO A N 1
ATOM 777 C CA . PRO A 1 101 ? -26.540 -12.594 27.082 1.00 61.72 101 PRO A CA 1
ATOM 778 C C . PRO A 1 101 ? -26.226 -13.952 27.720 1.00 61.72 101 PRO A C 1
ATOM 780 O O . PRO A 1 101 ? -25.346 -14.672 27.190 1.00 61.72 101 PRO A O 1
#

Organism: Eumeta variegata (NCBI:txid151549)

Sequence (101 aa):
MGSGDHLLSGGTRARLLTFLVDHSRSGRPPLWDIEATEDEVGNRSSTCTRRSSDSLGPSENNIQRHLKSLSKTYKSCRLASHELNEIQAKRRVKEANGSLP

Mean predicted aligned error: 15.7 Å

Secondary structure (DSSP, 8-state):
---------------------------------HHHHHHHHHHTTT--HHHHHHHH-S-HHHHHHHHHHTT----PPPPPSSPPPHHHHHHHHHHHHH---

Nearest PDB structures (foldseek):
  4a12-assembly1_B  TM=7.415E-01  e=6.829E-01  Staphylococcus aureus
  2zny-assembly2_C  TM=6.454E-01  e=1.007E+00  Pyrococcus horikoshii
  5j9w-assembly1_E  TM=4.666E-01  e=1.392E+00  Saccharomyces cerevisiae S288C
  5j9u-assembly3_I  TM=4.760E-01  e=1.305E+00  Saccharomyces cerevisiae S288C

Radius of gyration: 33.09 Å; Cα contacts (8 Å, |Δi|>4): 30; chains: 1; bounding box: 44×63×107 Å

Solvent-accessible surface area (backbone atoms only — not comparable to full-atom values): 6970 Å² total; per-residue (Å²): 137,83,88,84,80,89,80,91,77,83,76,79,78,75,78,78,79,73,77,78,73,78,71,72,76,83,69,77,70,76,95,62,65,64,64,65,52,50,52,51,44,69,78,42,73,88,64,54,60,62,61,51,16,71,74,72,64,55,56,45,69,56,53,54,53,50,32,55,76,68,70,59,68,94,71,86,79,84,85,72,96,66,90,73,52,73,69,59,51,54,50,54,53,50,56,64,68,70,65,67,134

pLDDT: mean 76.93, std 16.17, range [43.19, 94.81]

Foldseek 3Di:
DDDDDDDDDDDPPPPPPPPPPVPPPCPPLPPADLVLLVVCCVVCVPDDLVVVCVVRVDDSVSSVVSCVVVVNDDDDDDDDPDDDDPVRVVVVVCVVVVPDD